Protein AF-T5KLQ1-F1 (afdb_monomer)

Foldseek 3Di:
DPPPWDKDKDWDFDPPDPPGHTFKIKIFTPDPQWPDDPDDDDPVRDDFFDFQVNCCVVAVPWDKDADPPAGKIWTWGDDPDLWIWIFIAHVVGGTGGMIMIGSDPDDDDPPPD

Sequence (113 aa):
MAADSAYGISFVRGTESETAPIREISVYSAAETPAVVPGPVTEDGLGIGATKAEVLAAYPDAQEGVSTMGSDTWLMLPSATDAHVFFAFRENSDTAWDVTVTTGAEPSYEVCG

Nearest PDB structures (foldseek):
  8xpo-assembly1_L  TM=5.227E-01  e=4.905E+00  Lassa virus Josiah
  4qq1-assembly3_C  TM=2.103E-01  e=6.432E+00  Neisseria meningitidis serogroup B

Organism: NCBI:txid1333857

Solvent-accessible surface area (backbone atoms only — not comparable to full-atom values): 6687 Å² total; per-residue (Å²): 130,82,78,89,60,64,71,51,75,50,75,40,58,44,85,90,42,100,79,41,55,74,47,33,39,36,39,34,35,88,49,96,75,39,56,73,57,98,67,79,52,48,97,89,68,50,39,45,25,37,34,57,67,59,51,42,70,77,37,74,74,41,45,78,49,70,44,95,77,73,70,29,35,34,38,36,45,76,57,99,56,73,51,36,43,35,40,30,21,50,66,100,43,59,36,15,31,31,36,34,40,26,60,52,100,60,82,83,77,83,73,87,123

pLDDT: mean 86.74, std 14.19, range [32.44, 98.0]

Structure (mmCIF, N/CA/C/O backbone):
data_AF-T5KLQ1-F1
#
_entry.id   AF-T5KLQ1-F1
#
loop_
_atom_site.group_PDB
_atom_site.id
_atom_site.type_symbol
_atom_site.label_atom_id
_atom_site.label_alt_id
_atom_site.label_comp_id
_atom_site.label_asym_id
_atom_site.label_entity_id
_atom_site.label_seq_id
_atom_site.pdbx_PDB_ins_code
_atom_site.Cartn_x
_atom_site.Cartn_y
_atom_site.Cartn_z
_atom_site.occupancy
_atom_site.B_iso_or_equiv
_atom_site.auth_seq_id
_atom_site.auth_comp_id
_atom_site.auth_asym_id
_atom_site.auth_atom_id
_atom_site.pdbx_PDB_model_num
ATOM 1 N N . MET A 1 1 ? 17.491 -21.975 -6.464 1.00 35.12 1 MET A N 1
ATOM 2 C CA . MET A 1 1 ? 17.702 -20.724 -5.711 1.00 35.12 1 MET A CA 1
ATOM 3 C C . MET A 1 1 ? 16.323 -20.184 -5.392 1.00 35.12 1 MET A C 1
ATOM 5 O O . MET A 1 1 ? 15.528 -20.096 -6.319 1.00 35.12 1 MET A O 1
ATOM 9 N N . ALA A 1 2 ? 15.994 -19.953 -4.121 1.00 38.34 2 ALA A N 1
ATOM 10 C CA . ALA A 1 2 ? 14.804 -19.169 -3.798 1.00 38.34 2 ALA A CA 1
ATOM 11 C C . ALA A 1 2 ? 15.083 -17.725 -4.238 1.00 38.34 2 ALA A C 1
ATOM 13 O O . ALA A 1 2 ? 16.217 -17.270 -4.089 1.00 38.34 2 ALA A O 1
ATOM 14 N N . ALA A 1 3 ? 14.113 -17.056 -4.858 1.00 49.75 3 ALA A N 1
ATOM 15 C CA . ALA A 1 3 ? 14.267 -15.647 -5.192 1.00 49.75 3 ALA A CA 1
ATOM 16 C C . ALA A 1 3 ? 14.410 -14.854 -3.887 1.00 49.75 3 ALA A C 1
ATOM 18 O O . ALA A 1 3 ? 13.659 -15.088 -2.943 1.00 49.75 3 ALA A O 1
ATOM 19 N N . ASP A 1 4 ? 15.375 -13.940 -3.841 1.00 56.41 4 ASP A N 1
ATOM 20 C CA . ASP A 1 4 ? 15.767 -13.163 -2.655 1.00 56.41 4 ASP A CA 1
ATOM 21 C C . ASP A 1 4 ? 14.757 -12.054 -2.300 1.00 56.41 4 ASP A C 1
ATOM 23 O O . ASP A 1 4 ? 15.094 -11.000 -1.774 1.00 56.41 4 ASP A O 1
ATOM 27 N N . SER A 1 5 ? 13.491 -12.252 -2.653 1.00 59.12 5 SER A N 1
ATOM 28 C CA . SER A 1 5 ? 12.415 -11.300 -2.412 1.00 59.12 5 SER A CA 1
ATOM 29 C C . SER A 1 5 ? 11.509 -11.873 -1.326 1.00 59.12 5 SER A C 1
ATOM 31 O O . SER A 1 5 ? 10.464 -12.470 -1.561 1.00 59.12 5 SER A O 1
ATOM 33 N N . ALA A 1 6 ? 11.976 -11.748 -0.088 1.00 78.12 6 ALA A N 1
ATOM 34 C CA . ALA A 1 6 ? 11.119 -11.884 1.078 1.00 78.12 6 ALA A CA 1
ATOM 35 C C . ALA A 1 6 ? 10.398 -10.551 1.320 1.00 78.12 6 ALA A C 1
ATOM 37 O O . ALA A 1 6 ? 10.962 -9.484 1.074 1.00 78.12 6 ALA A O 1
ATOM 38 N N . TYR A 1 7 ? 9.169 -10.616 1.825 1.00 87.69 7 TYR A N 1
ATOM 39 C CA . TYR A 1 7 ? 8.482 -9.457 2.384 1.00 87.69 7 TYR A CA 1
ATOM 40 C C . TYR A 1 7 ? 8.391 -9.595 3.908 1.00 87.69 7 TYR A C 1
ATOM 42 O O . TYR A 1 7 ? 8.315 -10.704 4.446 1.00 87.69 7 TYR A O 1
ATOM 50 N N . GLY A 1 8 ? 8.407 -8.460 4.599 1.00 90.12 8 GLY A N 1
ATOM 51 C CA . GLY A 1 8 ? 8.019 -8.337 5.999 1.00 90.12 8 GLY A CA 1
ATOM 52 C C . GLY A 1 8 ? 6.556 -7.917 6.113 1.00 90.12 8 GLY A C 1
ATOM 53 O O . GLY A 1 8 ? 6.000 -7.335 5.184 1.00 90.12 8 GLY A O 1
ATOM 54 N N . ILE A 1 9 ? 5.934 -8.215 7.255 1.00 92.06 9 ILE A N 1
ATOM 55 C CA . ILE A 1 9 ? 4.647 -7.624 7.637 1.0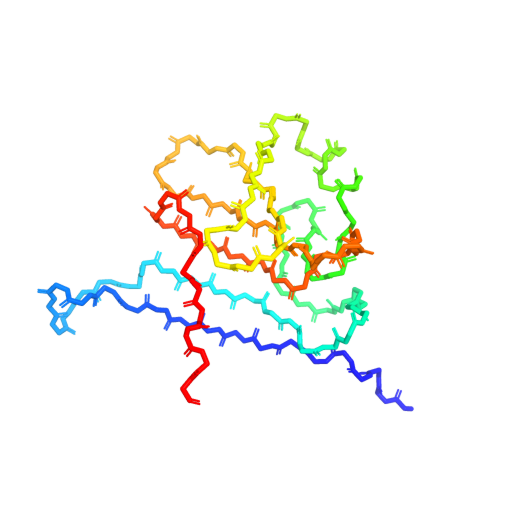0 92.06 9 ILE A CA 1
ATOM 56 C C . ILE A 1 9 ? 4.812 -6.982 9.012 1.00 92.06 9 ILE A C 1
ATOM 58 O O . ILE A 1 9 ? 5.259 -7.655 9.946 1.00 92.06 9 ILE A O 1
ATOM 62 N N . SER A 1 10 ? 4.435 -5.713 9.147 1.00 91.31 10 SER A N 1
ATOM 63 C CA . SER A 1 10 ? 4.335 -5.017 10.431 1.00 91.31 10 SER A CA 1
ATOM 64 C C . SER A 1 10 ? 2.873 -4.728 10.779 1.00 91.31 10 SER A C 1
ATOM 66 O O . SER A 1 10 ? 2.010 -4.593 9.913 1.00 91.31 10 SER A O 1
ATOM 68 N N . PHE A 1 11 ? 2.586 -4.683 12.082 1.00 92.00 11 PHE A N 1
ATOM 69 C CA . PHE A 1 11 ? 1.267 -4.366 12.626 1.00 92.00 11 PHE A CA 1
ATOM 70 C C . PHE A 1 11 ? 1.439 -3.283 13.683 1.00 92.00 11 PHE A C 1
ATOM 72 O O . PHE A 1 11 ? 2.116 -3.503 14.692 1.00 92.00 11 PHE A O 1
ATOM 79 N N . VAL A 1 12 ? 0.797 -2.136 13.487 1.00 89.12 12 VAL A N 1
ATOM 80 C CA . VAL A 1 12 ? 0.875 -1.006 14.414 1.00 89.12 12 VAL A CA 1
ATOM 81 C C . VAL A 1 12 ? -0.451 -0.872 15.152 1.00 89.12 12 VAL A C 1
ATOM 83 O O . VAL A 1 12 ? -1.515 -0.646 14.568 1.00 89.12 12 VAL A O 1
ATOM 86 N N . ARG A 1 13 ? -0.382 -1.006 16.477 1.00 89.19 13 ARG A N 1
ATOM 87 C CA . ARG A 1 13 ? -1.506 -0.749 17.380 1.00 89.19 13 ARG A CA 1
ATOM 88 C C . ARG A 1 13 ? -1.647 0.750 17.639 1.00 89.19 13 ARG A C 1
ATOM 90 O O . ARG A 1 13 ? -0.646 1.461 17.704 1.00 89.19 13 ARG A O 1
ATOM 97 N N . GLY A 1 14 ? -2.879 1.214 17.831 1.00 85.81 14 GLY A N 1
ATOM 98 C CA . GLY A 1 14 ? -3.123 2.511 18.454 1.00 85.81 14 GLY A CA 1
ATOM 99 C C . GLY A 1 14 ? -2.441 2.627 19.826 1.00 85.81 14 GLY A C 1
ATOM 100 O O . GLY A 1 14 ? -2.200 1.631 20.511 1.00 85.81 14 GLY A O 1
ATOM 101 N N . THR A 1 15 ? -2.074 3.845 20.214 1.00 86.06 15 THR A N 1
ATOM 102 C CA . THR A 1 15 ? -1.364 4.132 21.474 1.00 86.06 15 THR A CA 1
ATOM 103 C C . THR A 1 15 ? -2.275 4.734 22.543 1.00 86.06 15 THR A C 1
ATOM 105 O O . THR A 1 15 ? -1.833 5.007 23.657 1.00 86.06 15 THR A O 1
ATOM 108 N N . GLU A 1 16 ? -3.558 4.920 22.235 1.00 86.81 16 GLU A N 1
ATOM 109 C CA . GLU A 1 16 ? -4.555 5.528 23.114 1.00 86.81 16 GLU A CA 1
ATOM 110 C C . GLU A 1 16 ? -4.924 4.660 24.328 1.00 86.81 16 GLU A C 1
ATOM 112 O O . GLU A 1 16 ? -5.416 5.185 25.326 1.00 86.81 16 GLU A O 1
ATOM 117 N N . SER A 1 17 ? -4.701 3.340 24.266 1.00 91.44 17 SER A N 1
ATOM 118 C CA . SER A 1 17 ? -4.892 2.409 25.389 1.00 91.44 17 SER A CA 1
ATOM 119 C C . SER A 1 17 ? -4.192 1.062 25.154 1.00 91.44 17 SER A C 1
ATOM 121 O O . SER A 1 17 ? -3.856 0.718 24.024 1.00 91.44 17 SER A O 1
ATOM 123 N N . GLU A 1 18 ? -4.042 0.238 26.197 1.00 87.81 18 GLU A N 1
ATOM 124 C CA . GLU A 1 18 ? -3.486 -1.127 26.072 1.00 87.81 18 GLU A CA 1
ATOM 125 C C . GLU A 1 18 ? -4.351 -2.060 25.203 1.00 87.81 18 GLU A C 1
ATOM 127 O O . GLU A 1 18 ? -3.868 -3.051 24.654 1.00 87.81 18 GLU A O 1
ATOM 132 N N . THR A 1 19 ? -5.636 -1.736 25.052 1.00 91.94 19 THR A N 1
ATOM 133 C CA . THR A 1 19 ? -6.607 -2.490 24.247 1.00 91.94 19 THR A CA 1
ATOM 134 C C . THR A 1 19 ? -6.933 -1.815 22.920 1.00 91.94 19 THR A C 1
ATOM 136 O O . THR A 1 19 ? -7.859 -2.248 22.237 1.00 91.94 19 THR A O 1
ATOM 139 N N . ALA A 1 20 ? -6.196 -0.766 22.556 1.00 91.69 20 ALA A N 1
ATOM 140 C CA . ALA A 1 20 ? -6.324 -0.085 21.276 1.00 91.69 20 ALA A CA 1
ATOM 141 C C . ALA A 1 20 ? -6.302 -1.095 20.114 1.00 91.69 20 ALA A C 1
ATOM 143 O O . ALA A 1 20 ? -5.533 -2.066 20.176 1.00 91.69 20 ALA A O 1
ATOM 144 N N . PRO A 1 21 ? -7.132 -0.929 19.071 1.00 91.25 21 PRO A N 1
ATOM 145 C CA . PRO A 1 21 ? -7.095 -1.806 17.908 1.00 91.25 21 PRO A CA 1
ATOM 146 C C . PRO A 1 21 ? -5.804 -1.613 17.096 1.00 91.25 21 PRO A C 1
ATOM 148 O O . PRO A 1 21 ? -5.052 -0.653 17.279 1.00 91.25 21 PRO A O 1
ATOM 151 N N . ILE A 1 22 ? -5.546 -2.545 16.175 1.00 90.69 22 ILE A N 1
ATOM 152 C CA . ILE A 1 22 ? -4.583 -2.305 15.096 1.00 90.69 22 ILE A CA 1
ATOM 153 C C . ILE A 1 22 ? -5.145 -1.192 14.218 1.00 90.69 22 ILE A C 1
ATOM 155 O O . ILE A 1 22 ? -6.301 -1.265 13.802 1.00 90.69 22 ILE A O 1
ATOM 159 N N . ARG A 1 23 ? -4.332 -0.168 13.972 1.00 90.88 23 ARG A N 1
ATOM 160 C CA . ARG A 1 23 ? -4.694 0.967 13.115 1.00 90.88 23 ARG A CA 1
ATOM 161 C C . ARG A 1 23 ? -4.017 0.913 11.753 1.00 90.88 23 ARG A C 1
ATOM 163 O O . ARG A 1 23 ? -4.476 1.575 10.833 1.00 90.88 23 ARG A O 1
ATOM 170 N N . GLU A 1 24 ? -2.931 0.149 11.651 1.00 92.62 24 GLU A N 1
ATOM 171 C CA . GLU A 1 24 ? -2.120 0.071 10.447 1.00 92.62 24 GLU A CA 1
ATOM 172 C C . GLU A 1 24 ? -1.444 -1.294 10.306 1.00 92.62 24 GLU A C 1
ATOM 174 O O . GLU A 1 24 ? -1.013 -1.903 11.292 1.00 92.62 24 GLU A O 1
ATOM 179 N N . ILE A 1 25 ? -1.386 -1.771 9.067 1.00 94.25 25 ILE A N 1
ATOM 180 C CA . ILE A 1 25 ? -0.696 -2.990 8.655 1.00 94.25 25 ILE A CA 1
ATOM 181 C C . ILE A 1 25 ? 0.102 -2.652 7.403 1.00 94.25 25 ILE A C 1
ATOM 183 O O . ILE A 1 25 ? -0.480 -2.140 6.447 1.00 94.25 25 ILE A O 1
ATOM 187 N N . SER A 1 26 ? 1.383 -2.998 7.383 1.00 93.81 26 SER A N 1
ATOM 188 C CA . SER A 1 26 ? 2.261 -2.726 6.244 1.00 93.81 26 SER A CA 1
ATOM 189 C C . SER A 1 26 ? 2.930 -4.004 5.773 1.00 93.81 26 SER A C 1
ATOM 191 O O . SER A 1 26 ? 3.343 -4.839 6.581 1.00 93.81 26 SER A O 1
ATOM 193 N N . VAL A 1 27 ? 3.017 -4.171 4.458 1.00 93.88 27 VAL A N 1
ATOM 194 C CA . VAL A 1 27 ? 3.701 -5.279 3.792 1.00 93.88 27 VAL A CA 1
ATOM 195 C C . VAL A 1 27 ? 4.821 -4.672 2.972 1.00 93.88 27 VAL A C 1
ATOM 197 O O . VAL A 1 27 ? 4.549 -4.033 1.963 1.00 93.88 27 VAL A O 1
ATOM 200 N N . TYR A 1 28 ? 6.069 -4.899 3.377 1.00 91.88 28 TYR A N 1
ATOM 201 C CA . TYR A 1 28 ? 7.221 -4.201 2.810 1.00 91.88 28 TYR A CA 1
ATOM 202 C C . TYR A 1 28 ? 8.320 -5.151 2.336 1.00 91.88 28 TYR A C 1
ATOM 204 O O . TYR A 1 28 ? 8.457 -6.280 2.808 1.00 91.88 28 TYR A O 1
ATOM 212 N N . SER A 1 29 ? 9.157 -4.665 1.425 1.00 90.50 29 SER A N 1
ATOM 213 C CA . SER A 1 29 ? 10.373 -5.324 0.959 1.00 90.50 29 SER A CA 1
ATOM 214 C C . SER A 1 29 ? 11.593 -4.436 1.186 1.00 90.50 29 SER A C 1
ATOM 216 O O . SER A 1 29 ? 11.655 -3.282 0.754 1.00 90.50 29 SER A O 1
ATOM 218 N N . ALA A 1 30 ? 12.617 -5.010 1.817 1.00 86.25 30 ALA A N 1
ATOM 219 C CA . ALA A 1 30 ? 13.917 -4.363 1.971 1.00 86.25 30 ALA A CA 1
ATOM 220 C C . ALA A 1 30 ? 14.774 -4.424 0.691 1.00 86.25 30 ALA A C 1
ATOM 222 O O . ALA A 1 30 ? 15.827 -3.794 0.635 1.00 86.25 30 ALA A O 1
ATOM 223 N N . ALA A 1 31 ? 14.351 -5.165 -0.341 1.00 84.94 31 ALA A N 1
ATOM 224 C CA . ALA A 1 31 ? 15.101 -5.269 -1.589 1.00 84.94 31 ALA A CA 1
ATOM 225 C C . ALA A 1 31 ? 15.151 -3.914 -2.305 1.00 84.94 31 ALA A C 1
ATOM 227 O O . ALA A 1 31 ? 14.126 -3.243 -2.414 1.00 84.94 31 ALA A O 1
ATOM 228 N N . GLU A 1 32 ? 16.315 -3.529 -2.836 1.00 80.50 32 GLU A N 1
ATOM 229 C CA . GLU A 1 32 ? 16.492 -2.267 -3.575 1.00 80.50 32 GLU A CA 1
ATOM 230 C C . GLU A 1 32 ? 15.554 -2.168 -4.783 1.00 80.50 32 GLU A C 1
ATOM 232 O O . GLU A 1 32 ? 14.984 -1.111 -5.043 1.00 80.50 32 GLU A O 1
ATOM 237 N N . THR A 1 33 ? 15.352 -3.288 -5.481 1.00 83.56 33 THR A N 1
ATOM 238 C CA . THR A 1 33 ? 14.378 -3.440 -6.566 1.00 83.56 33 THR A CA 1
ATOM 239 C C . THR A 1 33 ? 13.376 -4.531 -6.183 1.00 83.56 33 THR A C 1
ATOM 241 O O . THR A 1 33 ? 13.663 -5.717 -6.373 1.00 83.56 33 THR A O 1
ATOM 244 N N . PRO A 1 34 ? 12.225 -4.165 -5.594 1.00 84.31 34 PRO A N 1
ATOM 245 C CA . PRO A 1 34 ? 11.191 -5.123 -5.231 1.00 84.31 34 PRO A CA 1
ATOM 246 C C . PRO A 1 34 ? 10.675 -5.870 -6.464 1.00 84.31 34 PRO A C 1
ATOM 248 O O . PRO A 1 34 ? 10.228 -5.263 -7.435 1.00 84.31 34 PRO A O 1
ATOM 251 N N . ALA A 1 35 ? 10.728 -7.198 -6.416 1.00 86.12 35 ALA A N 1
ATOM 252 C CA . ALA A 1 35 ? 10.076 -8.056 -7.394 1.00 86.12 35 ALA A CA 1
ATOM 253 C C . ALA A 1 35 ? 8.712 -8.505 -6.862 1.00 86.12 35 ALA A C 1
ATOM 255 O O . ALA A 1 35 ? 8.524 -8.623 -5.649 1.00 86.12 35 ALA A O 1
ATOM 256 N N . VAL A 1 36 ? 7.787 -8.805 -7.775 1.00 86.25 36 VAL A N 1
ATOM 257 C CA . VAL A 1 36 ? 6.514 -9.434 -7.415 1.00 86.25 36 VAL A CA 1
ATOM 258 C C . VAL A 1 36 ? 6.790 -10.795 -6.789 1.00 86.25 36 VAL A C 1
ATOM 260 O O . VAL A 1 36 ? 7.464 -11.641 -7.383 1.00 86.25 36 VAL A O 1
ATOM 263 N N . VAL A 1 37 ? 6.233 -11.014 -5.600 1.00 81.75 37 VAL A N 1
ATOM 264 C CA . VAL A 1 37 ? 6.345 -12.277 -4.871 1.00 81.75 37 VAL A CA 1
ATOM 265 C C . VAL A 1 37 ? 4.995 -12.757 -4.366 1.00 81.75 37 VAL A C 1
ATOM 267 O O . VAL A 1 37 ? 4.123 -11.931 -4.100 1.00 81.75 37 VAL A O 1
ATOM 270 N N . PRO A 1 38 ? 4.791 -14.083 -4.227 1.00 87.25 38 PRO A N 1
ATOM 271 C CA . PRO A 1 38 ? 3.575 -14.605 -3.619 1.00 87.25 38 PRO A CA 1
ATOM 272 C C . PRO A 1 38 ? 3.409 -14.021 -2.216 1.00 87.25 38 PRO A C 1
ATOM 274 O O . PRO A 1 38 ? 4.253 -14.267 -1.361 1.00 87.25 38 PRO A O 1
ATOM 277 N N . GLY A 1 39 ? 2.342 -13.263 -1.983 1.00 88.19 39 GLY A N 1
ATOM 278 C CA . GLY A 1 39 ? 2.124 -12.542 -0.734 1.00 88.19 39 GLY A CA 1
ATOM 279 C C . GLY A 1 39 ? 0.756 -11.860 -0.695 1.00 88.19 39 GLY A C 1
ATOM 280 O O . GLY A 1 39 ? -0.083 -12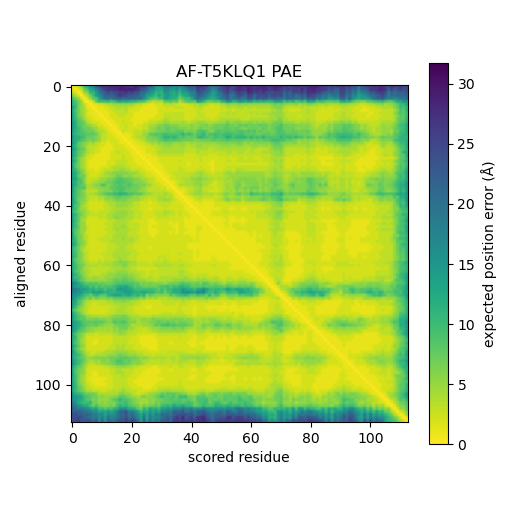.123 -1.560 1.00 88.19 39 GLY A O 1
ATOM 281 N N . PRO A 1 40 ? 0.508 -11.014 0.318 1.00 93.19 40 PRO A N 1
ATOM 282 C CA . PRO A 1 40 ? -0.697 -10.202 0.387 1.00 93.19 40 PRO A CA 1
ATOM 283 C C . PRO A 1 40 ? -0.827 -9.310 -0.849 1.00 93.19 40 PRO A C 1
ATOM 285 O O . PRO A 1 40 ? 0.132 -8.658 -1.261 1.00 93.19 40 PRO A O 1
ATOM 288 N N . VAL A 1 41 ? -2.026 -9.291 -1.417 1.00 95.62 41 VAL A N 1
ATOM 289 C CA . VAL A 1 41 ? -2.374 -8.495 -2.593 1.00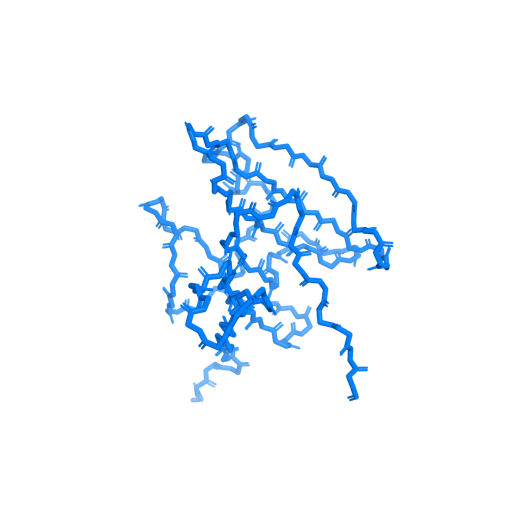 95.62 41 VAL A CA 1
ATOM 290 C C . VAL A 1 41 ? -3.768 -7.907 -2.419 1.00 95.62 41 VAL A C 1
ATOM 292 O O . VAL A 1 41 ? -4.568 -8.416 -1.627 1.00 95.62 41 VAL A O 1
ATOM 295 N N . THR A 1 42 ? -4.063 -6.849 -3.167 1.00 95.06 42 THR A N 1
ATOM 296 C CA . THR A 1 42 ? -5.426 -6.353 -3.353 1.00 95.06 42 THR A CA 1
ATOM 297 C C . THR A 1 42 ? -6.284 -7.397 -4.069 1.00 95.06 42 THR A C 1
ATOM 299 O O . THR A 1 42 ? -5.792 -8.396 -4.598 1.00 95.06 42 THR A O 1
ATOM 302 N N . GLU A 1 43 ? -7.589 -7.152 -4.119 1.00 93.38 43 GLU A N 1
ATOM 303 C CA . GLU A 1 43 ? -8.532 -7.968 -4.887 1.00 93.38 43 GLU A CA 1
ATOM 304 C C . GLU A 1 43 ? -8.214 -8.020 -6.395 1.00 93.38 43 GLU A C 1
ATOM 306 O O . GLU A 1 43 ? -8.457 -9.045 -7.031 1.00 93.38 43 GLU A O 1
ATOM 311 N N . ASP A 1 44 ? -7.558 -6.985 -6.932 1.00 95.00 44 ASP A N 1
ATOM 312 C CA . ASP A 1 44 ? -7.054 -6.932 -8.313 1.00 95.00 44 ASP A CA 1
ATOM 313 C C . ASP A 1 44 ? -5.663 -7.574 -8.488 1.00 95.00 44 ASP A C 1
ATOM 315 O O . ASP A 1 44 ? -5.081 -7.544 -9.572 1.00 95.00 44 ASP A O 1
ATOM 319 N N . GLY A 1 45 ? -5.114 -8.180 -7.431 1.00 95.88 45 GLY A N 1
ATOM 320 C CA . GLY A 1 45 ? -3.846 -8.907 -7.474 1.00 95.88 45 GLY A CA 1
ATOM 321 C C . GLY A 1 45 ? -2.595 -8.029 -7.385 1.00 95.88 45 GLY A C 1
ATOM 322 O O . GLY A 1 45 ? -1.508 -8.506 -7.709 1.00 95.88 45 GLY A O 1
ATOM 323 N N . LEU A 1 46 ? -2.718 -6.774 -6.942 1.00 97.00 46 LEU A N 1
ATOM 324 C CA . LEU A 1 46 ? -1.592 -5.845 -6.802 1.00 97.00 46 LEU A CA 1
ATOM 325 C C . LEU A 1 46 ? -1.006 -5.884 -5.388 1.00 97.00 46 LEU A C 1
ATOM 327 O O . LEU A 1 46 ? -1.734 -5.918 -4.402 1.00 97.00 46 LEU A O 1
ATOM 331 N N . GLY A 1 47 ? 0.319 -5.849 -5.275 1.00 95.38 47 GLY A N 1
ATOM 332 C CA . GLY A 1 47 ? 1.035 -5.878 -3.999 1.00 95.38 47 GLY A CA 1
ATOM 333 C C . GLY A 1 47 ? 2.470 -5.381 -4.157 1.00 95.38 47 GLY A C 1
ATOM 334 O O . GLY A 1 47 ? 2.752 -4.561 -5.031 1.00 95.38 47 GLY A O 1
ATOM 335 N N . ILE A 1 48 ? 3.393 -5.899 -3.344 1.00 94.88 48 ILE A N 1
ATOM 336 C CA . ILE A 1 48 ? 4.827 -5.607 -3.485 1.00 94.88 48 ILE A CA 1
ATOM 337 C C . ILE A 1 48 ? 5.310 -5.899 -4.909 1.00 94.88 48 ILE A C 1
ATOM 339 O O . ILE A 1 48 ? 5.001 -6.946 -5.481 1.00 94.88 48 ILE A O 1
ATOM 343 N N . GLY A 1 49 ? 6.087 -4.971 -5.468 1.00 94.31 49 GLY A N 1
ATOM 344 C CA . GLY A 1 49 ? 6.606 -5.046 -6.832 1.00 94.31 49 GLY A CA 1
ATOM 345 C C . GLY A 1 49 ? 5.644 -4.550 -7.916 1.00 94.31 49 GLY A C 1
ATOM 346 O O . GLY A 1 49 ? 6.078 -4.428 -9.059 1.00 94.31 49 GLY A O 1
ATOM 347 N N . ALA A 1 50 ? 4.387 -4.224 -7.590 1.00 96.25 50 ALA A N 1
ATOM 348 C CA . ALA A 1 50 ? 3.475 -3.578 -8.534 1.00 96.25 50 ALA A CA 1
ATOM 349 C C . ALA A 1 50 ? 4.016 -2.208 -8.962 1.00 96.25 50 ALA A C 1
ATOM 351 O O . ALA A 1 50 ? 4.552 -1.452 -8.151 1.00 96.25 50 ALA A O 1
ATOM 352 N N . THR A 1 51 ? 3.867 -1.874 -10.236 1.00 96.75 51 THR A N 1
ATOM 353 C CA . THR A 1 51 ? 4.313 -0.590 -10.776 1.00 96.75 51 THR A CA 1
ATOM 354 C C . THR A 1 51 ? 3.277 0.512 -10.557 1.00 96.75 51 THR A C 1
ATOM 356 O O . THR A 1 51 ? 2.075 0.241 -10.535 1.00 96.75 51 THR A O 1
ATOM 359 N N . LYS A 1 52 ? 3.706 1.782 -10.490 1.00 96.31 52 LYS A N 1
ATOM 360 C CA . LYS A 1 52 ? 2.785 2.941 -10.489 1.00 96.31 52 LYS A CA 1
ATOM 361 C C . LYS A 1 52 ? 1.750 2.857 -11.614 1.00 96.31 52 LYS A C 1
ATOM 363 O O . LYS A 1 52 ? 0.574 3.134 -11.398 1.00 96.31 52 LYS A O 1
ATOM 368 N N . ALA A 1 53 ? 2.184 2.451 -12.807 1.00 97.56 53 ALA A N 1
ATOM 369 C CA . ALA A 1 53 ? 1.317 2.319 -13.971 1.00 97.56 53 ALA A CA 1
ATOM 370 C C . ALA A 1 53 ? 0.254 1.223 -13.796 1.00 97.56 53 ALA A C 1
ATOM 372 O O . ALA A 1 53 ? -0.898 1.444 -14.156 1.00 97.56 53 ALA A O 1
ATOM 373 N N . GLU A 1 54 ? 0.610 0.067 -13.227 1.00 98.00 54 GLU A N 1
ATOM 374 C CA . GLU A 1 54 ? -0.353 -1.000 -12.919 1.00 98.00 54 GLU A CA 1
ATOM 375 C C . GLU A 1 54 ? -1.365 -0.552 -11.861 1.00 98.00 54 GLU A C 1
ATOM 377 O O . GLU A 1 54 ? -2.563 -0.775 -12.034 1.00 98.00 54 GLU A O 1
ATOM 382 N N . VAL A 1 55 ? -0.906 0.145 -10.814 1.00 97.88 55 VAL A N 1
ATOM 383 C CA . VAL A 1 55 ? -1.785 0.692 -9.770 1.00 97.88 55 VAL A CA 1
ATOM 384 C C . VAL A 1 55 ? -2.771 1.699 -10.358 1.00 97.88 55 VAL A C 1
ATOM 386 O O . VAL A 1 55 ? -3.966 1.577 -10.117 1.00 97.88 55 VAL A O 1
ATOM 389 N N . LEU A 1 56 ? -2.312 2.648 -11.177 1.00 97.62 56 LEU A N 1
ATOM 390 C CA . LEU A 1 56 ? -3.185 3.643 -11.814 1.00 97.62 56 LEU A CA 1
ATOM 391 C C . LEU A 1 56 ? -4.098 3.043 -12.891 1.00 97.62 56 LEU A C 1
ATOM 393 O O . LEU A 1 56 ? -5.178 3.570 -13.145 1.00 97.62 56 LEU A O 1
ATOM 397 N N . ALA A 1 57 ? -3.693 1.944 -13.530 1.00 97.94 57 ALA A N 1
ATOM 398 C CA . ALA A 1 57 ? -4.548 1.234 -14.474 1.00 97.94 57 ALA A CA 1
ATOM 399 C C . ALA A 1 57 ? -5.711 0.518 -13.767 1.00 97.94 57 ALA A C 1
ATOM 401 O O . ALA A 1 57 ? -6.828 0.530 -14.284 1.00 97.94 57 ALA A O 1
ATOM 402 N N . ALA A 1 58 ? -5.459 -0.085 -12.600 1.00 97.62 58 ALA A N 1
ATOM 403 C CA . ALA A 1 58 ? -6.488 -0.736 -11.785 1.00 97.62 58 ALA A CA 1
ATOM 404 C C . ALA A 1 58 ? -7.341 0.273 -10.998 1.00 97.62 58 ALA A C 1
ATOM 406 O O . ALA A 1 58 ? -8.553 0.105 -10.878 1.00 97.62 58 ALA A O 1
ATOM 407 N N . TYR A 1 59 ? -6.722 1.355 -10.519 1.00 96.88 59 TYR A N 1
ATOM 408 C CA . TYR A 1 59 ? -7.348 2.393 -9.700 1.00 96.88 59 TYR A CA 1
ATOM 409 C C . TYR A 1 59 ? -7.079 3.791 -10.286 1.00 96.88 59 TYR A C 1
ATOM 411 O O . TYR A 1 59 ? -6.223 4.524 -9.784 1.00 96.88 59 TYR A O 1
ATOM 419 N N . PRO A 1 60 ? -7.820 4.203 -11.333 1.00 96.88 60 PRO A N 1
ATOM 420 C CA . PRO A 1 60 ? -7.592 5.478 -12.023 1.00 96.88 60 PRO A CA 1
ATOM 421 C C . PRO A 1 60 ? -7.767 6.723 -11.149 1.00 96.88 60 PRO A C 1
ATOM 423 O O . PRO A 1 60 ? -7.180 7.762 -11.437 1.00 96.88 60 PRO A O 1
ATOM 426 N N . ASP A 1 61 ? -8.561 6.609 -10.082 1.00 96.25 61 ASP A N 1
ATOM 427 C CA . ASP A 1 61 ? -8.843 7.694 -9.139 1.00 96.25 61 ASP A CA 1
ATOM 428 C C . ASP A 1 61 ? -7.885 7.697 -7.931 1.00 96.25 61 ASP A C 1
ATOM 430 O O . ASP A 1 61 ? -8.121 8.413 -6.953 1.00 96.25 61 ASP A O 1
ATOM 434 N N . ALA A 1 62 ? -6.820 6.885 -7.960 1.00 97.00 62 ALA A N 1
ATOM 435 C CA . ALA A 1 62 ? -5.806 6.902 -6.915 1.00 97.00 62 ALA A CA 1
ATOM 436 C C . ALA A 1 62 ? -5.114 8.272 -6.852 1.00 97.00 62 ALA A C 1
ATOM 438 O O . ALA A 1 62 ? -4.793 8.890 -7.869 1.00 97.00 62 ALA A O 1
ATOM 439 N N . GLN A 1 63 ? -4.881 8.749 -5.634 1.00 95.38 63 GLN A N 1
ATOM 440 C CA . GLN A 1 63 ? -4.279 10.054 -5.387 1.00 95.38 63 GLN A CA 1
ATOM 441 C C . GLN A 1 63 ? -2.786 9.902 -5.130 1.00 95.38 63 GLN A C 1
ATOM 443 O O . GLN A 1 63 ? -2.385 9.099 -4.292 1.00 95.38 63 GLN A O 1
ATOM 448 N N . GLU A 1 64 ? -1.966 10.686 -5.826 1.00 94.25 64 GLU A N 1
ATOM 449 C CA . GLU A 1 64 ? -0.527 10.725 -5.578 1.00 94.25 64 GLU A CA 1
ATOM 450 C C . GLU A 1 64 ? -0.180 11.757 -4.506 1.00 94.25 64 GLU A C 1
ATOM 452 O O . GLU A 1 64 ? -0.694 12.879 -4.501 1.00 94.25 64 GLU A O 1
ATOM 457 N N . GLY A 1 65 ? 0.732 11.376 -3.619 1.00 91.19 65 GLY A N 1
ATOM 458 C CA . GLY A 1 65 ? 1.319 12.255 -2.627 1.00 91.19 65 GLY A CA 1
ATOM 459 C C . GLY A 1 65 ? 2.812 12.013 -2.464 1.00 91.19 65 GLY A C 1
ATOM 460 O O . GLY A 1 65 ? 3.391 11.060 -2.992 1.00 91.19 65 GLY A O 1
ATOM 461 N N . VAL A 1 66 ? 3.445 12.920 -1.730 1.00 89.31 66 VAL A N 1
ATOM 462 C CA . VAL A 1 66 ? 4.863 12.838 -1.381 1.00 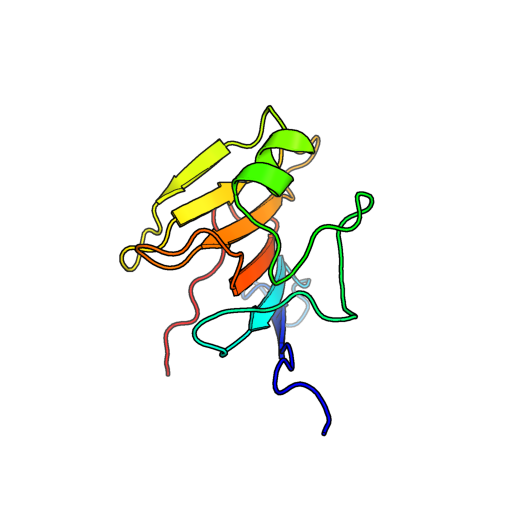89.31 66 VAL A CA 1
ATOM 463 C C . VAL A 1 66 ? 4.959 12.521 0.098 1.00 89.31 66 VAL A C 1
ATOM 465 O O . VAL A 1 66 ? 4.165 13.014 0.901 1.00 89.31 66 VAL A O 1
ATOM 468 N N . SER A 1 67 ? 5.936 11.695 0.445 1.00 81.00 67 SER A N 1
ATOM 469 C CA . SER A 1 67 ? 6.262 11.412 1.827 1.00 81.00 67 SER A CA 1
ATOM 470 C C . SER A 1 67 ? 6.586 12.686 2.602 1.00 81.00 67 SER A C 1
ATOM 472 O O . SER A 1 67 ? 7.332 13.544 2.127 1.00 81.00 67 SER A O 1
ATOM 474 N N . THR A 1 68 ? 6.072 12.796 3.827 1.00 76.69 68 THR A N 1
ATOM 475 C CA . THR A 1 68 ? 6.465 13.875 4.743 1.00 76.69 68 THR A CA 1
ATOM 476 C C . THR A 1 68 ? 7.898 13.698 5.252 1.00 76.69 68 THR A C 1
ATOM 478 O O . THR A 1 68 ? 8.527 14.678 5.661 1.00 76.69 68 THR A O 1
ATOM 481 N N . MET A 1 69 ? 8.446 12.478 5.182 1.00 66.94 69 MET A N 1
ATOM 482 C CA . MET A 1 69 ? 9.825 12.150 5.543 1.00 66.94 69 MET A CA 1
ATOM 483 C C . MET A 1 69 ? 10.553 11.450 4.386 1.00 66.94 69 MET A C 1
ATOM 485 O O . MET A 1 69 ? 10.337 10.272 4.108 1.00 66.94 69 MET A O 1
ATOM 489 N N . GLY A 1 70 ? 11.460 12.172 3.727 1.00 75.56 70 GLY A N 1
ATOM 490 C CA . GLY A 1 70 ? 12.272 11.651 2.623 1.00 75.56 70 GLY A CA 1
ATOM 491 C C . GLY A 1 70 ? 11.770 12.093 1.249 1.00 75.56 70 GLY A C 1
ATOM 492 O O . GLY A 1 70 ? 11.069 13.094 1.132 1.00 75.56 70 GLY A O 1
ATOM 493 N N . SER A 1 71 ? 12.173 11.358 0.214 1.00 78.88 71 SER A N 1
ATOM 494 C CA . SER A 1 71 ? 11.865 11.660 -1.194 1.00 78.88 71 SER A CA 1
ATOM 495 C C . SER A 1 71 ? 10.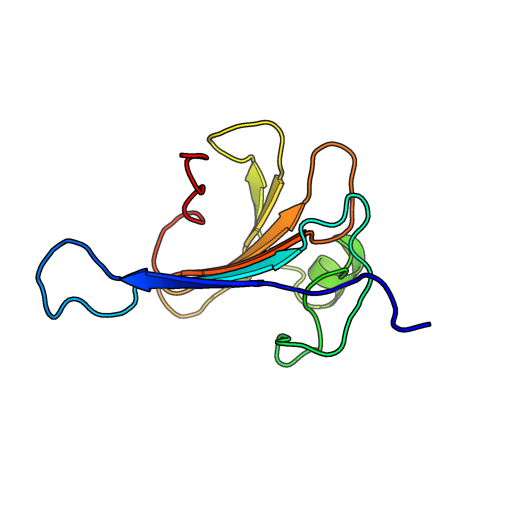899 10.650 -1.825 1.00 78.88 71 SER A C 1
ATOM 497 O O . SER A 1 71 ? 10.672 10.669 -3.035 1.00 78.88 71 SER A O 1
ATOM 499 N N . ASP A 1 72 ? 10.360 9.740 -1.017 1.00 88.06 72 ASP A N 1
ATOM 500 C CA . ASP A 1 72 ? 9.442 8.708 -1.475 1.00 88.06 72 ASP A CA 1
ATOM 501 C C . ASP A 1 72 ? 8.093 9.314 -1.866 1.00 88.06 72 ASP A C 1
ATOM 503 O O . ASP A 1 72 ? 7.661 10.350 -1.354 1.00 88.06 72 ASP A O 1
ATOM 507 N N . THR A 1 73 ? 7.407 8.638 -2.775 1.00 93.00 73 THR A N 1
ATOM 508 C CA . THR A 1 73 ? 6.051 8.997 -3.206 1.00 93.00 73 THR A CA 1
ATOM 509 C C . THR A 1 73 ? 5.101 7.866 -2.877 1.00 93.00 73 THR A C 1
ATOM 511 O O . THR A 1 73 ? 5.523 6.723 -2.694 1.00 93.00 73 THR A O 1
ATOM 514 N N . TRP A 1 74 ? 3.812 8.164 -2.808 1.00 94.62 74 TRP A N 1
ATOM 515 C CA . TRP A 1 74 ? 2.794 7.151 -2.581 1.00 94.62 74 TRP A CA 1
ATOM 516 C C . TRP A 1 74 ? 1.576 7.373 -3.466 1.00 94.62 74 TRP A C 1
ATOM 518 O O . TRP A 1 74 ? 1.271 8.498 -3.854 1.00 94.62 74 TRP A O 1
ATOM 528 N N . LEU A 1 75 ? 0.873 6.283 -3.762 1.00 96.38 75 LEU A N 1
ATOM 529 C CA . LEU A 1 75 ? -0.467 6.296 -4.341 1.00 96.38 75 LEU A CA 1
ATOM 530 C C . LEU A 1 75 ? -1.459 5.805 -3.290 1.00 96.38 75 LEU A C 1
ATOM 532 O O . LEU A 1 75 ? -1.330 4.681 -2.809 1.00 96.38 75 LEU A O 1
ATOM 536 N N . MET A 1 76 ? -2.442 6.633 -2.953 1.00 96.25 76 MET A N 1
ATOM 537 C CA . MET A 1 76 ? -3.553 6.294 -2.069 1.00 96.25 76 MET A CA 1
ATOM 538 C C . MET A 1 76 ? -4.741 5.831 -2.903 1.00 96.25 76 MET A C 1
ATOM 540 O O . MET A 1 76 ? -5.247 6.579 -3.743 1.00 96.25 76 MET A O 1
ATOM 544 N N . LEU A 1 77 ? -5.211 4.613 -2.653 1.00 96.31 77 LEU A N 1
ATOM 545 C CA . LEU A 1 77 ? -6.402 4.093 -3.308 1.00 96.31 77 LEU A CA 1
ATOM 546 C C . LEU A 1 77 ? -7.667 4.818 -2.814 1.00 96.31 77 LEU A C 1
ATOM 548 O O . LEU A 1 77 ? -7.768 5.155 -1.625 1.00 96.31 77 LEU A O 1
ATOM 552 N N . PR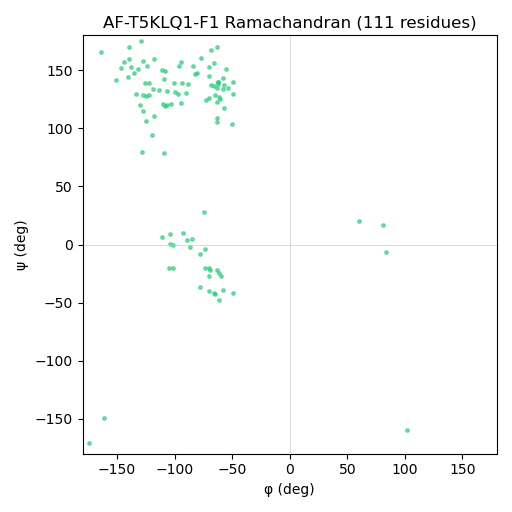O A 1 78 ? -8.660 5.027 -3.698 1.00 92.56 78 PRO A N 1
ATOM 553 C CA . PRO A 1 78 ? -9.953 5.552 -3.290 1.00 92.56 78 PRO A CA 1
ATOM 554 C C . PRO A 1 78 ? -10.628 4.588 -2.308 1.00 92.56 78 PRO A C 1
ATOM 556 O O . PRO A 1 78 ? -10.592 3.371 -2.480 1.00 92.56 78 PRO A O 1
ATOM 559 N N . SER A 1 79 ? -11.273 5.137 -1.282 1.00 90.50 79 SER A N 1
ATOM 560 C CA . SER A 1 79 ? -12.002 4.361 -0.279 1.00 90.50 79 SER A CA 1
ATOM 561 C C . SER A 1 79 ? -13.357 4.991 0.009 1.00 90.50 79 SER A C 1
ATOM 563 O O . SER A 1 79 ? -13.518 6.210 -0.042 1.00 90.50 79 SER A O 1
ATOM 565 N N . ALA A 1 80 ? -14.339 4.146 0.321 1.00 89.25 80 ALA A N 1
ATOM 566 C CA . ALA A 1 80 ? -15.649 4.565 0.820 1.00 89.25 80 ALA A CA 1
ATOM 567 C C . ALA A 1 80 ? -15.671 4.733 2.352 1.00 89.25 80 ALA A C 1
ATOM 569 O O . ALA A 1 80 ? -16.709 5.066 2.925 1.00 89.25 80 ALA A O 1
ATOM 570 N N . THR A 1 81 ? -14.548 4.451 3.014 1.00 90.56 81 THR A N 1
ATOM 571 C CA . THR A 1 81 ? -14.369 4.523 4.467 1.00 90.56 81 THR A CA 1
ATOM 572 C C . THR A 1 81 ? -13.129 5.347 4.792 1.00 90.56 81 THR A C 1
ATOM 574 O O . THR A 1 81 ? -12.364 5.688 3.895 1.00 90.56 81 THR A O 1
ATOM 577 N N . ASP A 1 82 ? -12.889 5.589 6.078 1.00 86.81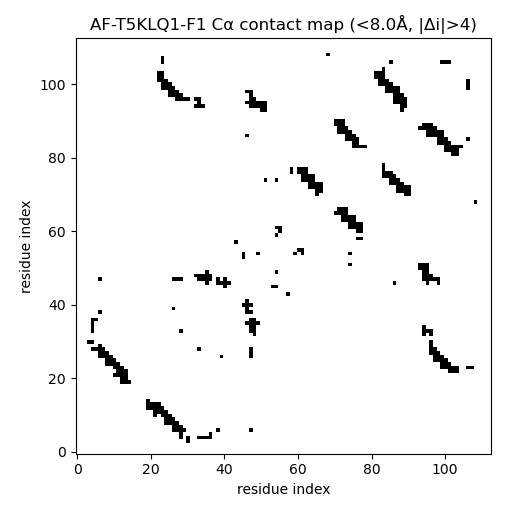 82 ASP A N 1
ATOM 578 C CA . ASP A 1 82 ? -11.682 6.279 6.546 1.00 86.81 82 ASP A CA 1
ATOM 579 C C . ASP A 1 82 ? -10.414 5.398 6.476 1.00 86.81 82 ASP A C 1
ATOM 581 O O . ASP A 1 82 ? -9.323 5.854 6.805 1.00 86.81 82 ASP A O 1
ATOM 585 N N . ALA A 1 83 ? -10.540 4.119 6.092 1.00 90.50 83 ALA A N 1
ATOM 586 C CA . ALA A 1 83 ? -9.406 3.228 5.872 1.00 90.50 83 ALA A CA 1
ATOM 587 C C . ALA A 1 83 ? -8.942 3.297 4.415 1.00 90.50 83 ALA A C 1
ATOM 589 O O . ALA A 1 83 ? -9.743 3.112 3.497 1.00 90.50 83 ALA A O 1
ATOM 590 N N . HIS A 1 84 ? -7.645 3.485 4.206 1.00 93.81 84 HIS A N 1
ATOM 591 C CA . HIS A 1 84 ? -7.027 3.620 2.894 1.00 93.81 84 HIS A CA 1
ATOM 592 C C . HIS A 1 84 ? -5.914 2.594 2.694 1.00 93.81 84 HIS A C 1
ATOM 594 O O . HIS A 1 84 ? -5.283 2.135 3.649 1.00 93.81 84 HIS A O 1
ATOM 600 N N . VAL A 1 85 ? -5.675 2.256 1.426 1.00 95.94 85 VAL A N 1
ATOM 601 C CA . VAL A 1 85 ? -4.519 1.468 0.992 1.00 95.94 85 VAL A CA 1
ATOM 602 C C . VAL A 1 85 ? -3.543 2.402 0.293 1.00 95.94 85 VAL A C 1
ATOM 604 O O . VAL A 1 85 ? -3.946 3.165 -0.583 1.00 95.94 85 VAL A O 1
ATOM 607 N N . PHE A 1 86 ? -2.272 2.320 0.656 1.00 96.50 86 PHE A N 1
ATOM 608 C CA . PHE A 1 86 ? -1.193 3.098 0.070 1.00 96.50 86 PHE A CA 1
ATOM 609 C C . PHE A 1 86 ? -0.165 2.171 -0.564 1.00 96.50 86 PHE A C 1
ATOM 611 O O . PHE A 1 86 ? 0.262 1.209 0.066 1.00 96.50 86 PHE A O 1
ATOM 618 N N . PHE A 1 87 ? 0.266 2.495 -1.779 1.00 96.56 87 PHE A N 1
ATOM 619 C CA . PHE A 1 87 ? 1.452 1.915 -2.408 1.00 96.56 87 PHE A CA 1
ATOM 620 C C . PHE A 1 87 ? 2.581 2.935 -2.323 1.00 96.56 87 PHE A C 1
ATOM 622 O O . PHE A 1 87 ? 2.421 4.041 -2.837 1.00 96.56 87 PHE A O 1
ATOM 629 N N . ALA A 1 88 ? 3.700 2.585 -1.690 1.00 94.69 88 ALA A N 1
ATOM 630 C CA . ALA A 1 88 ? 4.858 3.463 -1.551 1.00 94.69 88 ALA A CA 1
ATOM 631 C C . ALA A 1 88 ? 5.955 3.117 -2.563 1.00 94.69 88 ALA A C 1
ATOM 633 O O . ALA A 1 88 ? 6.276 1.950 -2.804 1.00 94.69 88 ALA A O 1
ATOM 634 N N . PHE A 1 89 ? 6.565 4.156 -3.124 1.00 93.94 89 PHE A N 1
ATOM 635 C CA . PHE A 1 89 ? 7.569 4.091 -4.176 1.00 93.94 89 PHE A CA 1
ATOM 636 C C . PHE A 1 89 ? 8.795 4.887 -3.743 1.00 93.94 89 PHE A C 1
ATOM 638 O O . PHE A 1 89 ? 8.675 6.056 -3.361 1.00 93.94 89 PHE A O 1
ATOM 645 N N . ARG A 1 90 ? 9.973 4.259 -3.824 1.00 91.12 90 ARG A N 1
ATOM 646 C CA . ARG A 1 90 ? 11.229 4.944 -3.511 1.00 91.12 90 ARG A CA 1
ATOM 647 C C . ARG A 1 90 ? 11.495 6.048 -4.519 1.00 91.12 90 ARG A C 1
ATOM 649 O O . ARG A 1 90 ? 11.040 5.978 -5.662 1.00 91.12 90 ARG A O 1
ATOM 656 N N . GLU A 1 91 ? 12.287 7.032 -4.116 1.00 90.06 91 GLU A N 1
ATOM 657 C CA . GLU A 1 91 ? 12.790 8.041 -5.047 1.00 90.06 91 GLU A CA 1
ATOM 658 C C . GLU A 1 91 ? 13.389 7.384 -6.304 1.00 90.06 91 GLU A C 1
ATOM 660 O O . GLU A 1 91 ? 14.223 6.481 -6.216 1.00 90.06 91 GLU A O 1
ATOM 665 N N . ASN A 1 92 ? 12.971 7.849 -7.484 1.00 87.69 92 ASN A N 1
ATOM 666 C CA . ASN A 1 92 ? 13.416 7.333 -8.783 1.00 87.69 92 ASN A CA 1
ATOM 667 C C . ASN A 1 92 ? 13.104 5.839 -9.035 1.00 87.69 92 ASN A C 1
ATOM 669 O O . ASN A 1 92 ? 13.726 5.222 -9.901 1.00 87.69 92 ASN A O 1
ATOM 673 N N . SER A 1 93 ? 12.145 5.254 -8.309 1.00 90.94 93 SER A N 1
ATOM 674 C CA . SER A 1 93 ? 11.645 3.894 -8.526 1.00 90.94 93 SER A CA 1
ATOM 675 C C . SER A 1 93 ? 10.143 3.904 -8.791 1.00 90.94 93 SER A C 1
ATOM 677 O O . SER A 1 93 ? 9.388 4.599 -8.117 1.00 90.94 93 SER A O 1
ATOM 679 N N . ASP A 1 94 ? 9.704 3.084 -9.744 1.00 93.00 94 ASP A N 1
ATOM 680 C CA . ASP A 1 94 ? 8.286 2.940 -10.083 1.00 93.00 94 ASP A CA 1
ATOM 681 C C . ASP A 1 94 ? 7.654 1.677 -9.495 1.00 93.00 94 ASP A C 1
ATOM 683 O O . ASP A 1 94 ? 6.466 1.450 -9.701 1.00 93.00 94 ASP A O 1
ATOM 687 N N . THR A 1 95 ? 8.416 0.851 -8.774 1.00 94.75 95 THR A N 1
ATOM 688 C CA . THR A 1 95 ? 7.937 -0.400 -8.166 1.00 94.75 95 THR A CA 1
ATOM 689 C C . THR A 1 95 ? 7.629 -0.209 -6.690 1.00 94.75 95 THR A C 1
ATOM 691 O O . THR A 1 95 ? 8.471 0.296 -5.943 1.00 94.75 95 THR A O 1
ATOM 694 N N . ALA A 1 96 ? 6.453 -0.660 -6.266 1.00 94.81 96 ALA A N 1
ATOM 695 C CA . ALA A 1 96 ? 6.011 -0.565 -4.888 1.00 94.81 96 ALA A CA 1
ATOM 696 C C . ALA A 1 96 ? 6.923 -1.384 -3.968 1.00 94.81 96 ALA A C 1
ATOM 698 O O . ALA A 1 96 ? 7.092 -2.595 -4.155 1.00 94.81 96 ALA A O 1
ATOM 699 N N . TRP A 1 97 ? 7.510 -0.721 -2.975 1.00 93.12 97 TRP A N 1
ATOM 700 C CA . TRP A 1 97 ? 8.360 -1.358 -1.968 1.00 93.12 97 TRP A CA 1
ATOM 701 C C . TRP A 1 97 ? 7.635 -1.586 -0.644 1.00 93.12 97 TRP A C 1
ATOM 703 O O . TRP A 1 97 ? 8.066 -2.447 0.119 1.00 93.12 97 TRP A O 1
ATOM 713 N N . ASP A 1 98 ? 6.542 -0.863 -0.403 1.00 93.62 98 ASP A N 1
ATOM 714 C CA . ASP A 1 98 ? 5.642 -1.049 0.730 1.00 93.62 98 ASP A CA 1
ATOM 715 C C . ASP A 1 98 ? 4.182 -0.872 0.295 1.00 93.62 98 ASP A C 1
ATOM 717 O O . ASP A 1 98 ? 3.868 -0.058 -0.583 1.00 93.62 98 ASP A O 1
ATOM 721 N N . VAL A 1 99 ? 3.301 -1.666 0.899 1.00 95.31 99 VAL A N 1
ATOM 722 C CA . VAL A 1 99 ? 1.849 -1.561 0.771 1.00 95.31 99 VAL A CA 1
ATOM 723 C C . VAL A 1 99 ? 1.250 -1.495 2.166 1.00 95.31 99 VAL A C 1
ATOM 725 O O . VAL A 1 99 ? 1.299 -2.468 2.921 1.00 95.31 99 VAL A O 1
ATOM 728 N N . THR A 1 100 ? 0.647 -0.356 2.485 1.00 95.50 100 THR A N 1
ATOM 729 C CA . THR A 1 100 ? 0.116 -0.060 3.815 1.00 95.50 100 THR A CA 1
ATOM 730 C C . THR A 1 100 ? -1.404 0.055 3.784 1.00 95.50 100 THR A C 1
ATOM 732 O O . THR A 1 100 ? -1.959 0.761 2.948 1.00 95.50 100 THR A O 1
ATOM 735 N N . VAL A 1 101 ? -2.087 -0.600 4.723 1.00 94.88 101 VAL A N 1
ATOM 736 C CA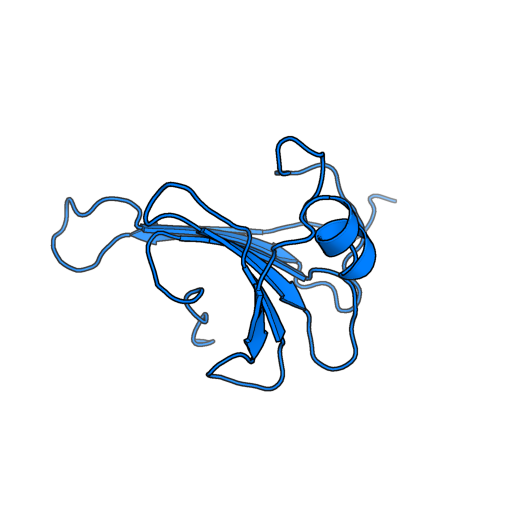 . VAL A 1 101 ? -3.512 -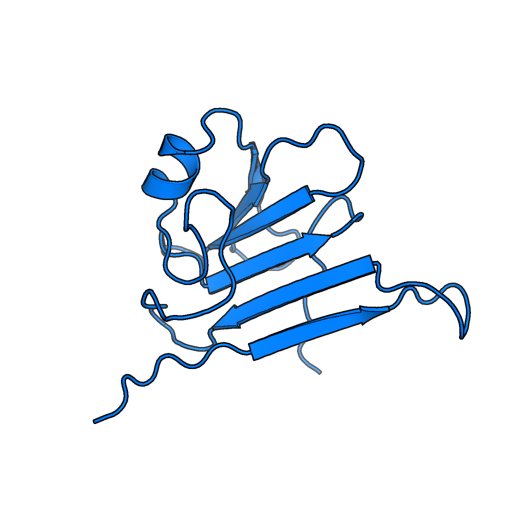0.398 5.024 1.00 94.88 101 VAL A CA 1
ATOM 737 C C . VAL A 1 101 ? -3.612 0.346 6.345 1.00 94.88 101 VAL A C 1
ATOM 739 O O . VAL A 1 101 ? -3.149 -0.167 7.362 1.00 94.88 101 VAL A O 1
ATOM 742 N N . THR A 1 102 ? -4.216 1.532 6.359 1.00 93.38 102 THR A N 1
ATOM 743 C CA . THR A 1 102 ? -4.280 2.373 7.563 1.00 93.38 102 THR A CA 1
ATOM 744 C C . THR A 1 102 ? -5.570 3.179 7.629 1.00 93.38 102 THR A C 1
ATOM 746 O O . THR A 1 102 ? -6.147 3.521 6.601 1.00 93.38 102 THR A O 1
ATOM 749 N N . THR A 1 103 ? -6.024 3.500 8.840 1.00 90.19 103 THR A N 1
ATOM 750 C CA . THR A 1 103 ? -7.056 4.533 9.067 1.00 90.19 103 THR A CA 1
ATOM 751 C C . THR A 1 103 ? -6.452 5.930 9.256 1.00 90.19 103 THR A C 1
ATOM 753 O O . THR A 1 103 ? -7.153 6.869 9.630 1.00 90.19 103 THR A O 1
ATOM 756 N N . GLY A 1 104 ? -5.129 6.065 9.117 1.00 84.25 104 GLY A N 1
ATOM 757 C CA . GLY A 1 104 ? -4.431 7.348 9.093 1.00 84.25 104 GLY A CA 1
ATOM 758 C C . GLY A 1 104 ? -4.576 8.065 7.748 1.00 84.25 104 GLY A C 1
ATOM 759 O O . GLY A 1 104 ? -4.878 7.450 6.730 1.00 84.25 104 GLY A O 1
ATOM 760 N N . ALA A 1 105 ? -4.329 9.378 7.746 1.00 79.06 105 ALA A N 1
ATOM 761 C CA . ALA A 1 105 ? -4.321 10.182 6.519 1.00 79.06 105 ALA A CA 1
ATOM 762 C C . ALA A 1 105 ? -3.077 9.934 5.641 1.00 79.06 105 ALA A C 1
ATOM 764 O O . ALA A 1 105 ? -3.097 10.237 4.453 1.00 79.06 105 ALA A O 1
ATOM 765 N N . GLU A 1 106 ? -2.007 9.396 6.229 1.00 76.88 106 GLU A N 1
ATOM 766 C CA . GLU A 1 106 ? -0.795 8.945 5.547 1.00 76.88 106 GLU A CA 1
ATOM 767 C C . GLU A 1 106 ? -0.245 7.686 6.246 1.00 76.88 106 GLU A C 1
ATOM 769 O O . GLU A 1 106 ? -0.560 7.475 7.427 1.00 76.88 106 GLU A O 1
ATOM 774 N N . PRO A 1 107 ? 0.550 6.848 5.553 1.00 75.88 107 PRO A N 1
ATOM 775 C CA . PRO A 1 107 ? 1.249 5.717 6.163 1.00 75.88 107 PRO A CA 1
ATOM 776 C C . PRO A 1 107 ? 2.165 6.170 7.301 1.00 75.88 107 PRO A C 1
ATOM 778 O O . PRO A 1 107 ? 2.808 7.219 7.202 1.00 75.88 107 PRO A O 1
ATOM 781 N N . SER A 1 108 ? 2.276 5.379 8.371 1.00 73.25 108 SER A N 1
ATOM 782 C CA . SER A 1 108 ? 3.271 5.666 9.402 1.00 73.25 108 SER A CA 1
ATOM 783 C C . SER A 1 108 ? 4.667 5.396 8.843 1.00 73.25 108 SER A C 1
ATOM 785 O O . SER A 1 108 ? 4.975 4.302 8.379 1.00 73.25 108 SER A O 1
ATOM 787 N N . TYR A 1 109 ? 5.551 6.387 8.927 1.00 64.31 109 TYR A N 1
ATOM 788 C CA . TYR A 1 109 ? 6.965 6.164 8.657 1.00 64.31 109 TYR A CA 1
ATOM 789 C C . TYR A 1 109 ? 7.574 5.385 9.815 1.00 64.31 109 TYR A C 1
ATOM 791 O O . TYR A 1 109 ? 7.506 5.826 10.967 1.00 64.31 109 TYR A O 1
ATOM 799 N N . GLU A 1 110 ? 8.197 4.242 9.523 1.00 49.88 110 GLU A N 1
ATOM 800 C CA . GLU A 1 110 ? 9.091 3.635 10.499 1.00 49.88 110 GLU A CA 1
ATOM 801 C C . GLU A 1 110 ? 10.243 4.615 10.731 1.00 49.88 110 GLU A C 1
ATOM 803 O O . GLU A 1 110 ? 11.093 4.844 9.870 1.00 49.88 110 GLU A O 1
ATOM 808 N N . VAL A 1 111 ? 10.256 5.240 11.908 1.00 40.09 111 VAL A N 1
ATOM 809 C CA . VAL A 1 111 ? 11.466 5.879 12.407 1.00 40.09 111 VAL A CA 1
ATOM 810 C C . VAL A 1 111 ? 12.448 4.732 12.588 1.00 40.09 111 VAL A C 1
ATOM 812 O O . VAL A 1 111 ? 12.264 3.928 13.499 1.00 40.09 111 VAL A O 1
ATOM 815 N N . CYS A 1 112 ? 13.437 4.615 11.697 1.00 40.16 112 CYS A N 1
ATOM 816 C CA . CYS A 1 112 ? 14.566 3.715 11.896 1.00 40.16 112 CYS A CA 1
ATOM 817 C C . CYS A 1 112 ? 15.127 3.983 13.299 1.00 40.16 112 CYS A C 1
ATOM 819 O O . CYS A 1 112 ? 15.737 5.030 13.531 1.00 40.16 112 CYS A O 1
ATOM 821 N N . GLY A 1 113 ? 14.832 3.083 14.235 1.00 32.44 113 GLY A N 1
ATOM 822 C CA . GLY A 1 113 ? 15.433 3.057 15.563 1.00 32.44 113 GLY A CA 1
ATOM 823 C C . GLY A 1 113 ? 16.842 2.505 15.494 1.00 32.44 113 GLY A C 1
ATOM 824 O O . GLY A 1 113 ? 17.037 1.504 14.769 1.00 32.44 113 GLY A O 1
#

Mean predicted aligned error: 5.37 Å

Radius of gyration: 13.94 Å; Cα contacts (8 Å, |Δi|>4): 222; chains: 1; bounding box: 33×35×40 Å

Secondary structure (DSSP, 8-state):
---S---EEEEEE-SSSTTPPEEEEEEE--SSSPPP-SS---TTS--TT-BHHHHHHH-TTPEEEE-SSSS-EEEEPP-SSS-EEEEEE-TT--BEEEEEEESSSSPPP----